Protein AF-A0A0S7YDE1-F1 (afdb_monomer_lite)

Structure (mmCIF, N/CA/C/O backbone):
data_AF-A0A0S7YDE1-F1
#
_entry.id   AF-A0A0S7YDE1-F1
#
loop_
_atom_site.group_PDB
_atom_site.id
_atom_site.type_symbol
_atom_site.label_atom_id
_atom_site.label_alt_id
_atom_site.label_comp_id
_atom_site.label_asym_id
_atom_site.label_entity_id
_atom_site.label_seq_id
_atom_site.pdbx_PDB_ins_code
_atom_site.Cartn_x
_atom_site.Cartn_y
_atom_site.Cartn_z
_atom_site.occupancy
_atom_site.B_iso_or_equiv
_atom_site.auth_seq_id
_atom_site.auth_comp_id
_atom_site.auth_asym_id
_atom_site.auth_atom_id
_atom_site.pdbx_PDB_model_num
ATOM 1 N N . MET A 1 1 ? -32.141 7.850 27.836 1.00 63.16 1 MET A N 1
ATOM 2 C CA . MET A 1 1 ? -30.866 7.208 28.209 1.00 63.16 1 MET A CA 1
ATOM 3 C C . MET A 1 1 ? -29.877 8.325 28.472 1.00 63.16 1 MET A C 1
ATOM 5 O O . MET A 1 1 ? -29.813 9.238 27.658 1.00 63.16 1 MET A O 1
ATOM 9 N N . ASP A 1 2 ? -29.221 8.309 29.627 1.00 91.44 2 ASP A N 1
ATOM 10 C CA . ASP A 1 2 ? -28.241 9.329 30.006 1.00 91.44 2 ASP A CA 1
ATOM 11 C C . ASP A 1 2 ? -26.963 9.199 29.153 1.00 91.44 2 ASP A C 1
ATOM 13 O O . ASP A 1 2 ? -26.607 8.098 28.722 1.00 91.44 2 ASP A O 1
ATOM 17 N N . ARG A 1 3 ? -26.284 10.315 28.872 1.00 92.31 3 ARG A N 1
ATOM 18 C CA . ARG A 1 3 ? -25.102 10.355 27.998 1.00 92.31 3 ARG A CA 1
ATOM 19 C C . ARG A 1 3 ? -23.954 9.527 28.575 1.00 92.31 3 ARG A C 1
ATOM 21 O O . ARG A 1 3 ? -23.259 8.856 27.818 1.00 92.31 3 ARG A O 1
ATOM 28 N N . GLU A 1 4 ? -23.804 9.517 29.897 1.00 92.81 4 GLU A N 1
ATOM 29 C CA . GLU A 1 4 ? -22.793 8.706 30.585 1.00 92.81 4 GLU A CA 1
ATOM 30 C C . GLU A 1 4 ? -23.076 7.204 30.456 1.00 92.81 4 GLU A C 1
ATOM 32 O O . GLU A 1 4 ? -22.174 6.412 30.184 1.00 92.81 4 GLU A O 1
ATOM 37 N N . GLN A 1 5 ? -24.347 6.804 30.559 1.00 94.44 5 GLN A N 1
ATOM 38 C CA . GLN A 1 5 ? -24.758 5.409 30.365 1.00 94.44 5 GLN A CA 1
ATOM 39 C C . GLN A 1 5 ? -24.547 4.943 28.919 1.00 94.44 5 GLN A C 1
ATOM 41 O O . GLN A 1 5 ? -24.183 3.785 28.681 1.00 94.44 5 GLN A O 1
ATOM 46 N N . LEU A 1 6 ? -24.769 5.831 27.945 1.00 96.50 6 LEU A N 1
ATOM 47 C CA . LEU A 1 6 ? -24.513 5.546 26.534 1.00 96.50 6 LEU A CA 1
ATOM 48 C C . LEU A 1 6 ? -23.017 5.368 26.270 1.00 96.50 6 LEU A C 1
ATOM 50 O O . LEU A 1 6 ? -22.630 4.367 25.673 1.00 96.50 6 LEU A O 1
ATOM 54 N N . GLU A 1 7 ? -22.185 6.276 26.776 1.00 97.38 7 GLU A N 1
ATOM 55 C CA . GLU A 1 7 ? -20.727 6.193 26.647 1.00 97.38 7 GLU A CA 1
ATOM 56 C C . GLU A 1 7 ? -20.179 4.899 27.268 1.00 97.38 7 GLU A C 1
ATOM 58 O O . GLU A 1 7 ? -19.431 4.159 26.626 1.00 97.38 7 GLU A O 1
ATOM 63 N N . ALA A 1 8 ? -20.628 4.547 28.477 1.00 96.88 8 ALA A N 1
ATOM 64 C CA . ALA A 1 8 ? -20.232 3.302 29.134 1.00 96.88 8 ALA A CA 1
ATOM 65 C C . ALA A 1 8 ? -20.611 2.058 28.309 1.00 96.88 8 ALA A C 1
ATOM 67 O O . ALA A 1 8 ? -19.832 1.102 28.215 1.00 96.88 8 ALA A O 1
ATOM 68 N N . SER A 1 9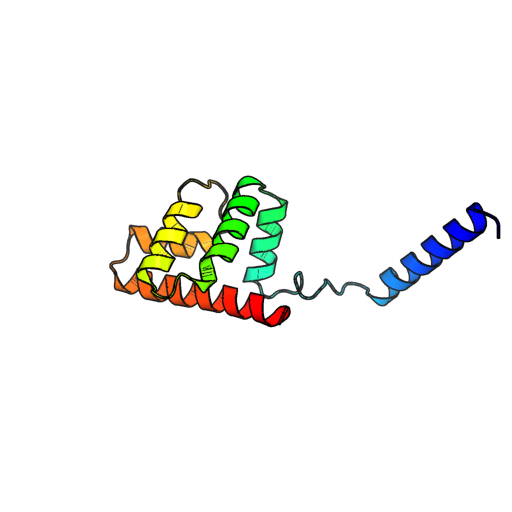 ? -21.783 2.082 27.668 1.00 96.19 9 SER A N 1
ATOM 69 C CA . SER A 1 9 ? -22.259 0.998 26.802 1.00 96.19 9 SER A CA 1
ATOM 70 C C . SER A 1 9 ? -21.435 0.886 25.516 1.00 96.19 9 SER A C 1
ATOM 72 O O . SER A 1 9 ? -21.060 -0.224 25.130 1.00 96.19 9 SER A O 1
ATOM 74 N N . ILE A 1 10 ? -21.100 2.019 24.889 1.00 97.25 10 ILE A N 1
ATOM 75 C CA . ILE A 1 10 ? -20.248 2.086 23.692 1.00 97.25 10 ILE A CA 1
ATOM 76 C C . ILE A 1 10 ? -18.864 1.516 24.001 1.00 97.25 10 ILE A C 1
ATOM 78 O O . ILE A 1 10 ? -18.405 0.598 23.319 1.00 97.25 10 ILE A O 1
ATOM 82 N N . GLN A 1 11 ? -18.220 1.980 25.072 1.00 97.31 11 GLN A N 1
ATOM 83 C CA . GLN A 1 11 ? -16.901 1.484 25.459 1.00 97.31 11 GLN A CA 1
ATOM 84 C C . GLN A 1 11 ? -16.926 0.002 25.850 1.00 97.31 11 GLN A C 1
ATOM 86 O O . GLN A 1 11 ? -16.007 -0.749 25.523 1.00 97.31 11 GLN A O 1
ATOM 91 N N . GLY A 1 12 ? -17.982 -0.442 26.540 1.00 97.44 12 GLY A N 1
ATOM 92 C CA . GLY A 1 12 ? -18.173 -1.849 26.885 1.00 97.44 12 GLY A CA 1
ATOM 93 C C . GLY A 1 12 ? -18.367 -2.741 25.658 1.00 97.44 12 GLY A C 1
ATOM 94 O O . GLY A 1 12 ? -17.951 -3.897 25.675 1.00 97.44 12 GLY A O 1
ATOM 95 N N . CYS A 1 13 ? -18.989 -2.227 24.598 1.00 96.19 13 CYS A N 1
ATOM 96 C CA . CYS A 1 13 ? -19.087 -2.900 23.305 1.00 96.19 13 CYS A CA 1
ATOM 97 C C . CYS A 1 13 ? -17.718 -2.960 22.609 1.00 96.19 13 CYS A C 1
ATOM 99 O O . CYS A 1 13 ? -17.271 -4.037 22.226 1.00 96.19 13 CYS A O 1
ATOM 101 N N . GLY A 1 14 ? -16.997 -1.834 22.552 1.00 94.25 14 GLY A N 1
ATOM 102 C CA . GLY A 1 14 ? -15.661 -1.763 21.955 1.00 94.25 14 GLY A CA 1
ATOM 103 C C . GLY A 1 14 ? -14.668 -2.734 22.596 1.00 94.25 14 GLY A C 1
ATOM 104 O O . GLY A 1 14 ? -14.004 -3.487 21.893 1.00 94.25 14 GLY A O 1
ATOM 105 N N . ARG A 1 15 ? -14.616 -2.794 23.934 1.00 95.06 15 ARG A N 1
ATOM 106 C CA . ARG A 1 15 ? -13.743 -3.739 24.655 1.00 95.06 15 ARG A CA 1
ATOM 107 C C . ARG A 1 15 ? -14.047 -5.204 24.335 1.00 95.06 15 ARG A C 1
ATOM 109 O O . ARG A 1 15 ? -13.115 -5.995 24.268 1.00 95.06 15 ARG A O 1
ATOM 116 N N . ARG A 1 16 ? -15.322 -5.554 24.128 1.00 94.50 16 ARG A N 1
ATOM 117 C CA . ARG A 1 16 ? -15.721 -6.909 23.718 1.00 94.50 16 ARG A CA 1
ATOM 118 C C . ARG A 1 16 ? -15.211 -7.231 22.317 1.00 94.50 16 ARG A C 1
ATOM 120 O O . ARG A 1 16 ? -14.538 -8.236 22.160 1.00 94.50 16 ARG A O 1
ATOM 127 N N . PHE A 1 17 ? -15.398 -6.325 21.355 1.00 91.81 17 PHE A N 1
ATOM 128 C CA . PHE A 1 17 ? -14.844 -6.510 20.011 1.00 91.81 17 PHE A CA 1
ATOM 129 C C . PHE A 1 17 ? -13.322 -6.682 20.009 1.00 91.81 17 PHE A C 1
ATOM 131 O O . PHE A 1 17 ? -12.816 -7.574 19.340 1.00 91.81 17 PHE A O 1
ATOM 138 N N . PHE A 1 18 ? -12.587 -5.870 20.774 1.00 88.81 18 PHE A N 1
ATOM 139 C CA . PHE A 1 18 ? -11.132 -6.024 20.875 1.00 88.81 18 PHE A CA 1
ATOM 140 C C . PHE A 1 18 ? -10.719 -7.359 21.508 1.00 88.81 18 PHE A C 1
ATOM 142 O O . PHE A 1 18 ? -9.747 -7.959 21.061 1.00 88.81 18 PHE A O 1
ATOM 149 N N . ALA A 1 19 ? -11.448 -7.834 22.523 1.00 90.06 19 ALA A N 1
ATOM 150 C CA . ALA A 1 19 ? -11.179 -9.129 23.144 1.00 90.06 19 ALA A CA 1
ATOM 151 C C . ALA A 1 19 ? -11.456 -10.302 22.189 1.00 90.06 19 ALA A C 1
ATOM 153 O O . ALA A 1 19 ? -10.682 -11.254 22.170 1.00 90.06 19 ALA A O 1
ATOM 154 N N . ASP A 1 20 ? -12.517 -10.207 21.382 1.00 88.69 20 ASP A N 1
ATOM 155 C CA . ASP A 1 20 ? -12.897 -11.237 20.410 1.00 88.69 20 ASP A CA 1
ATOM 156 C C . ASP A 1 20 ? -11.907 -11.325 19.232 1.00 88.69 20 ASP A C 1
ATOM 158 O O . ASP A 1 20 ? -11.656 -12.415 18.726 1.00 88.69 20 ASP A O 1
ATOM 162 N N . ILE A 1 21 ? -11.325 -10.194 18.808 1.00 84.69 21 ILE A N 1
ATOM 163 C CA . ILE A 1 21 ? -10.300 -10.138 17.746 1.00 84.69 21 ILE A CA 1
ATOM 164 C C . ILE A 1 21 ? -8.945 -10.698 18.230 1.00 84.69 21 ILE A C 1
ATOM 166 O O . ILE A 1 21 ? -8.185 -11.260 17.442 1.00 84.69 21 ILE A O 1
AT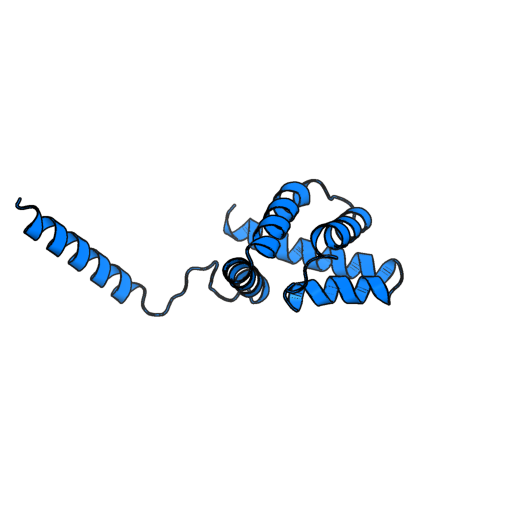OM 170 N N . GLY A 1 22 ? -8.626 -10.568 19.522 1.00 80.81 22 GLY A N 1
ATOM 171 C CA . GLY A 1 22 ? -7.366 -11.059 20.089 1.00 80.81 22 GLY A CA 1
ATOM 172 C C . GLY A 1 22 ? -6.126 -10.430 19.431 1.00 80.81 22 GLY A C 1
ATOM 173 O O . GLY A 1 22 ? -6.058 -9.213 19.264 1.00 80.81 22 GLY A O 1
ATOM 174 N N . ASP A 1 23 ? -5.151 -11.265 19.053 1.00 70.56 23 ASP A N 1
ATOM 175 C CA . ASP A 1 23 ? -3.911 -10.859 18.362 1.00 70.56 23 ASP A CA 1
ATOM 176 C C . ASP A 1 23 ? -4.031 -10.882 16.821 1.00 70.56 23 ASP A C 1
ATOM 178 O O . ASP A 1 23 ? -3.031 -10.719 16.109 1.00 70.56 23 ASP A O 1
ATOM 182 N N . GLU A 1 24 ? -5.228 -11.115 16.266 1.00 62.44 24 GLU A N 1
ATOM 183 C CA . GLU A 1 24 ? -5.421 -11.129 14.815 1.00 62.44 24 GLU A CA 1
ATOM 184 C C . GLU A 1 24 ? -5.287 -9.713 14.241 1.00 62.44 24 GLU A C 1
ATOM 186 O O . GLU A 1 24 ? -6.194 -8.881 14.288 1.00 62.44 24 GLU A O 1
ATOM 191 N N . ALA A 1 25 ? -4.122 -9.421 13.662 1.00 59.62 25 ALA A N 1
ATOM 192 C CA . ALA A 1 25 ? -3.931 -8.201 12.893 1.00 59.62 25 ALA A CA 1
ATOM 193 C C . ALA A 1 25 ? -4.774 -8.263 11.595 1.00 59.62 25 ALA A C 1
ATOM 195 O O . ALA A 1 25 ? -4.809 -9.319 10.950 1.00 59.62 25 ALA A O 1
ATOM 196 N N . PRO A 1 26 ? -5.410 -7.153 11.158 1.00 59.78 26 PRO A N 1
ATOM 197 C CA . PRO A 1 26 ? -6.187 -7.112 9.913 1.00 59.78 26 PRO A CA 1
ATOM 198 C C . PRO A 1 26 ? -5.381 -7.651 8.724 1.00 59.78 26 PRO A C 1
ATOM 200 O O . PRO A 1 26 ? -4.166 -7.497 8.717 1.00 59.78 26 PRO A O 1
ATOM 203 N N . SER A 1 27 ? -6.007 -8.221 7.686 1.00 54.66 27 SER A N 1
ATOM 204 C CA . SER A 1 27 ? -5.285 -8.900 6.583 1.00 54.66 27 SER A CA 1
ATOM 205 C C . SER A 1 27 ? -4.216 -8.039 5.883 1.00 54.66 27 SER A C 1
ATOM 207 O O . SER A 1 27 ? -3.202 -8.555 5.433 1.00 54.66 27 SER A O 1
ATOM 209 N N . VAL A 1 28 ? -4.383 -6.713 5.869 1.00 50.34 28 VAL A N 1
ATOM 210 C CA . VAL A 1 28 ? -3.387 -5.736 5.380 1.00 50.34 28 VAL A CA 1
ATOM 211 C C . VAL A 1 28 ? -2.141 -5.610 6.270 1.00 50.34 28 VAL A C 1
ATOM 213 O O . VAL A 1 28 ? -1.066 -5.248 5.796 1.00 50.34 28 VAL A O 1
ATOM 216 N N . PHE A 1 29 ? -2.279 -5.937 7.553 1.00 51.50 29 PHE A N 1
ATOM 217 C CA . PHE A 1 29 ? -1.209 -6.111 8.536 1.00 51.50 29 PHE A CA 1
ATOM 218 C C . PHE A 1 29 ? -0.818 -7.592 8.712 1.00 51.50 29 PHE A C 1
ATOM 220 O O . PHE A 1 29 ? 0.220 -7.899 9.303 1.00 51.50 29 PHE A O 1
ATOM 227 N N . ASN A 1 30 ? -1.606 -8.521 8.164 1.00 52.06 30 ASN A N 1
ATOM 228 C CA . ASN A 1 30 ? -1.294 -9.940 8.120 1.00 52.06 30 ASN A CA 1
ATOM 229 C C . ASN A 1 30 ? -0.318 -10.211 6.971 1.00 52.06 30 ASN A C 1
ATOM 231 O O . ASN A 1 30 ? -0.717 -10.379 5.830 1.00 52.06 30 ASN A O 1
ATOM 235 N N . LYS A 1 31 ? 0.974 -10.172 7.307 1.00 48.62 31 LYS A N 1
ATOM 236 C CA . LYS A 1 31 ? 2.140 -10.889 6.744 1.00 48.62 31 LYS A CA 1
ATOM 237 C C . LYS A 1 31 ? 2.104 -11.463 5.308 1.00 48.62 31 LYS A C 1
ATOM 239 O O . LYS A 1 31 ? 2.893 -12.363 5.020 1.00 48.62 31 LYS A O 1
ATOM 244 N N . ASP A 1 32 ? 1.418 -10.856 4.347 1.00 54.62 32 ASP A N 1
ATOM 245 C CA . ASP A 1 32 ? 2.019 -10.668 3.031 1.00 54.62 32 ASP A CA 1
ATOM 246 C C . ASP A 1 32 ? 3.248 -9.807 3.304 1.00 54.62 32 ASP A C 1
ATOM 248 O O . ASP A 1 32 ? 3.163 -8.584 3.428 1.00 54.62 32 ASP A O 1
ATOM 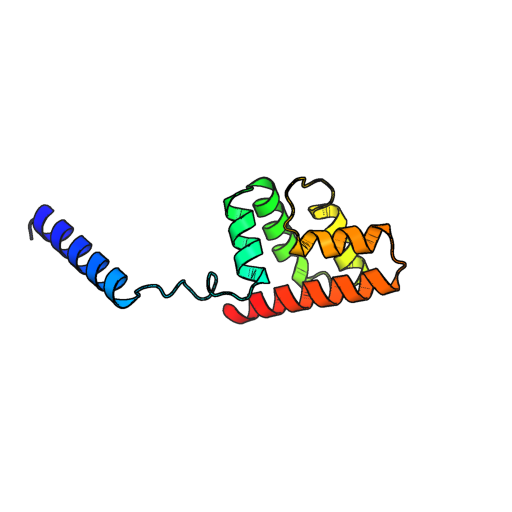252 N N . TRP A 1 33 ? 4.379 -10.477 3.550 1.00 62.69 33 TRP A N 1
ATOM 253 C CA . TRP A 1 33 ? 5.582 -9.890 4.147 1.00 62.69 33 TRP A CA 1
ATOM 254 C C . TRP A 1 33 ? 5.980 -8.575 3.471 1.00 62.69 33 TRP A C 1
ATOM 256 O O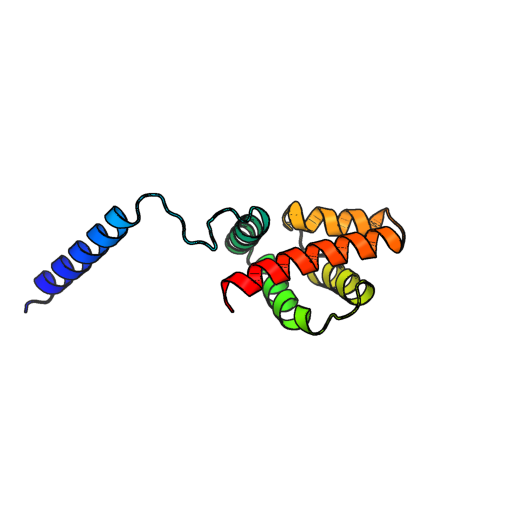 . TRP A 1 33 ? 6.485 -7.667 4.122 1.00 62.69 33 TRP A O 1
ATOM 266 N N . TRP A 1 34 ? 5.698 -8.454 2.174 1.00 68.75 34 TRP A N 1
ATOM 267 C CA . TRP A 1 34 ? 5.917 -7.247 1.396 1.00 68.75 34 TRP A CA 1
ATOM 268 C C . TRP A 1 34 ? 4.912 -6.118 1.701 1.00 68.75 34 TRP A C 1
ATOM 270 O O . TRP A 1 34 ? 5.346 -5.026 2.060 1.00 68.75 34 TRP A O 1
ATOM 280 N N . THR A 1 35 ? 3.597 -6.359 1.610 1.00 72.31 35 THR A N 1
ATOM 281 C CA . THR A 1 35 ? 2.550 -5.333 1.806 1.00 72.31 35 THR A CA 1
ATOM 282 C C . THR A 1 35 ? 2.622 -4.723 3.200 1.00 72.31 35 THR A C 1
ATOM 284 O O . THR A 1 35 ? 2.700 -3.502 3.330 1.00 72.31 35 THR A O 1
ATOM 287 N N . GLY A 1 36 ? 2.703 -5.560 4.239 1.00 75.00 36 GLY A N 1
ATOM 288 C CA . GLY A 1 36 ? 2.803 -5.083 5.618 1.00 75.00 36 GLY A CA 1
ATOM 289 C C . GLY A 1 36 ? 4.048 -4.219 5.843 1.00 75.00 36 GLY A C 1
ATOM 290 O O . GLY A 1 36 ? 3.960 -3.165 6.461 1.00 75.00 36 GLY A O 1
ATOM 291 N N . LYS A 1 37 ? 5.200 -4.603 5.272 1.00 75.56 37 LYS A N 1
ATOM 292 C CA . LYS A 1 37 ? 6.447 -3.819 5.365 1.00 75.56 37 LYS A CA 1
ATOM 293 C C . LYS A 1 37 ? 6.384 -2.497 4.607 1.00 75.56 37 LYS A C 1
ATOM 295 O O . LYS A 1 37 ? 6.979 -1.518 5.045 1.00 75.56 37 LYS A O 1
ATOM 300 N N . VAL A 1 38 ? 5.702 -2.469 3.467 1.00 77.06 38 VAL A N 1
ATOM 301 C CA . VAL A 1 38 ? 5.533 -1.253 2.668 1.00 77.06 38 VAL A CA 1
ATOM 302 C C . VAL A 1 38 ? 4.595 -0.273 3.373 1.00 77.06 38 VAL A C 1
ATOM 304 O O . VAL A 1 38 ? 4.939 0.898 3.501 1.00 77.06 38 VAL A O 1
ATOM 307 N N . ILE A 1 39 ? 3.458 -0.748 3.887 1.00 78.00 39 ILE A N 1
ATOM 308 C CA . ILE A 1 39 ? 2.502 0.084 4.628 1.00 78.00 39 ILE A CA 1
ATOM 309 C C . ILE A 1 39 ? 3.106 0.595 5.940 1.00 78.00 39 ILE A C 1
ATOM 311 O O . ILE A 1 39 ? 2.979 1.780 6.239 1.00 78.00 39 ILE A O 1
ATOM 315 N N . ASP A 1 40 ? 3.817 -0.255 6.682 1.00 80.56 40 ASP A N 1
ATOM 316 C CA . ASP A 1 40 ? 4.554 0.138 7.889 1.00 80.56 40 ASP A CA 1
ATOM 317 C C . ASP A 1 40 ? 5.562 1.257 7.587 1.00 80.56 40 ASP A C 1
ATOM 319 O O . ASP A 1 40 ? 5.591 2.287 8.259 1.00 80.56 40 ASP A O 1
ATOM 323 N N . ALA A 1 41 ? 6.319 1.134 6.495 1.00 79.56 41 ALA A N 1
ATOM 324 C CA . ALA A 1 41 ? 7.228 2.190 6.066 1.00 79.56 41 ALA A CA 1
ATOM 325 C C . ALA A 1 41 ? 6.508 3.495 5.684 1.00 79.56 41 ALA A C 1
ATOM 327 O O . ALA A 1 41 ? 7.012 4.577 5.982 1.00 79.56 41 ALA A O 1
ATOM 328 N N . CYS A 1 42 ? 5.320 3.422 5.077 1.00 84.75 42 CYS A N 1
ATOM 329 C CA . CYS A 1 42 ? 4.500 4.605 4.807 1.00 84.75 42 CYS A CA 1
ATOM 330 C C . CYS A 1 42 ? 4.020 5.310 6.080 1.00 84.75 42 CYS A C 1
ATOM 332 O O . CYS A 1 42 ? 3.808 6.520 6.048 1.00 84.75 42 CYS A O 1
ATOM 334 N N . MET A 1 43 ? 3.825 4.585 7.184 1.00 85.50 43 MET A N 1
ATOM 335 C CA . MET A 1 43 ? 3.447 5.203 8.460 1.00 85.50 43 MET A CA 1
ATOM 336 C C . MET A 1 43 ? 4.611 5.966 9.101 1.00 85.50 43 MET A C 1
ATOM 338 O O . MET A 1 43 ? 4.379 6.938 9.812 1.00 85.50 43 MET A O 1
ATOM 342 N N . HIS A 1 44 ? 5.852 5.565 8.815 1.00 85.25 44 HIS A N 1
ATOM 343 C CA . HIS A 1 44 ? 7.059 6.188 9.365 1.00 85.25 44 HIS A CA 1
ATOM 344 C C . HIS A 1 44 ? 7.655 7.290 8.472 1.00 85.25 44 HIS A C 1
ATOM 346 O O . HIS A 1 44 ? 8.462 8.086 8.950 1.00 85.25 44 HIS A O 1
ATOM 352 N N . ASN A 1 45 ? 7.291 7.348 7.186 1.00 85.50 45 ASN A N 1
ATOM 353 C CA . ASN A 1 45 ? 7.792 8.346 6.240 1.00 85.50 45 ASN A CA 1
ATOM 354 C C . ASN A 1 45 ? 6.678 8.856 5.310 1.00 85.50 45 ASN A C 1
ATOM 356 O O . ASN A 1 45 ? 6.217 8.155 4.404 1.00 85.50 45 ASN A O 1
ATOM 360 N N . GLU A 1 46 ? 6.299 10.120 5.503 1.00 88.94 46 GLU A N 1
ATOM 361 C CA . GLU A 1 46 ? 5.254 10.785 4.726 1.00 88.94 46 GLU A CA 1
ATOM 362 C C . GLU A 1 46 ? 5.644 11.021 3.258 1.00 88.94 46 GLU A C 1
ATOM 364 O O . GLU A 1 46 ? 4.820 10.799 2.369 1.00 88.94 46 GLU A O 1
ATOM 369 N N . SER A 1 47 ? 6.897 11.396 2.974 1.00 87.19 47 SER A N 1
ATOM 370 C CA . SER A 1 47 ? 7.376 11.580 1.594 1.00 87.19 47 SER A CA 1
ATOM 371 C C . SER A 1 47 ? 7.274 10.271 0.810 1.00 87.19 47 SER A C 1
ATOM 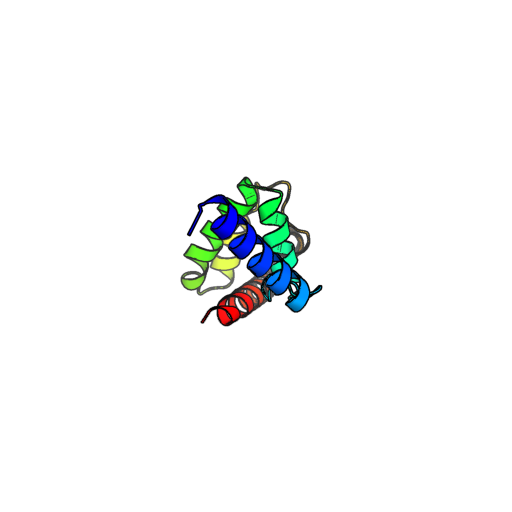373 O O . SER A 1 47 ? 6.665 10.217 -0.264 1.00 87.19 47 SER A O 1
ATOM 375 N N . PHE A 1 48 ? 7.745 9.176 1.414 1.00 85.56 48 PHE A N 1
ATOM 376 C CA . PHE A 1 48 ? 7.626 7.840 0.839 1.00 85.56 48 PHE A CA 1
ATOM 377 C C . PHE A 1 48 ? 6.163 7.432 0.613 1.00 85.56 48 PHE A C 1
ATOM 379 O O . PHE A 1 48 ? 5.830 6.914 -0.455 1.00 85.56 48 PHE A O 1
ATOM 386 N N . LYS A 1 49 ? 5.273 7.695 1.580 1.00 88.75 49 LYS A N 1
ATOM 387 C CA . LYS A 1 49 ? 3.829 7.427 1.461 1.00 88.75 49 LYS A CA 1
ATOM 388 C C . LYS A 1 49 ? 3.217 8.130 0.253 1.00 88.75 49 LYS A C 1
ATOM 390 O O . LYS A 1 49 ? 2.516 7.491 -0.532 1.00 88.75 49 LYS A O 1
ATOM 395 N N . VAL A 1 50 ? 3.499 9.423 0.082 1.00 91.81 50 VAL A N 1
ATOM 396 C CA . VAL A 1 50 ? 2.985 10.207 -1.050 1.00 91.81 50 VAL A CA 1
ATOM 397 C C . VAL A 1 50 ? 3.477 9.629 -2.376 1.00 91.81 50 VAL A C 1
ATOM 399 O O . VAL A 1 50 ? 2.672 9.434 -3.289 1.00 91.81 50 VAL A O 1
ATOM 402 N N . GLN A 1 51 ? 4.771 9.317 -2.491 1.00 89.12 51 GLN A N 1
ATOM 403 C CA . GLN A 1 51 ? 5.324 8.774 -3.733 1.00 89.12 51 GLN A CA 1
ATOM 404 C C . GLN A 1 51 ? 4.787 7.381 -4.052 1.00 89.12 51 GLN A C 1
ATOM 406 O O . GLN A 1 51 ? 4.415 7.117 -5.194 1.00 89.12 51 GLN A O 1
ATOM 411 N N . LEU A 1 52 ? 4.669 6.508 -3.050 1.00 86.69 52 LEU A N 1
ATOM 412 C CA . LEU A 1 52 ? 4.099 5.181 -3.242 1.00 86.69 52 LEU A CA 1
ATOM 413 C C . LEU A 1 52 ? 2.654 5.253 -3.736 1.00 86.69 52 LEU A C 1
ATOM 415 O O . LEU A 1 52 ? 2.300 4.555 -4.683 1.00 86.69 52 LEU A O 1
ATOM 419 N N . PHE A 1 53 ? 1.819 6.091 -3.121 1.00 88.50 53 PHE A N 1
ATOM 420 C CA . PHE A 1 53 ? 0.402 6.159 -3.479 1.00 88.50 53 PHE A CA 1
ATOM 421 C C . PHE A 1 53 ? 0.205 6.749 -4.876 1.00 88.50 53 PHE A C 1
ATOM 423 O O . PHE A 1 53 ? -0.590 6.224 -5.653 1.00 88.50 53 PHE A O 1
ATOM 430 N N . ARG A 1 54 ? 0.994 7.763 -5.249 1.00 91.88 54 ARG A N 1
ATOM 431 C CA . ARG A 1 54 ? 1.015 8.274 -6.628 1.00 91.88 54 ARG A CA 1
ATOM 432 C C . ARG A 1 54 ? 1.518 7.231 -7.629 1.00 91.88 54 ARG A C 1
ATOM 434 O O . ARG A 1 54 ? 1.014 7.170 -8.743 1.00 91.88 54 ARG A O 1
ATOM 441 N N . PHE A 1 55 ? 2.498 6.411 -7.253 1.00 87.81 55 PHE A N 1
ATOM 442 C CA . PHE A 1 55 ? 2.977 5.322 -8.102 1.00 87.81 55 PHE A CA 1
ATOM 443 C C . PHE A 1 55 ? 1.904 4.240 -8.312 1.00 87.81 55 PHE A C 1
ATOM 445 O O . PHE A 1 55 ? 1.732 3.755 -9.430 1.00 87.81 55 PHE A O 1
ATOM 452 N N . ILE A 1 56 ? 1.156 3.884 -7.263 1.00 86.25 56 ILE A N 1
ATOM 453 C CA . ILE A 1 56 ? 0.033 2.936 -7.349 1.00 86.25 56 ILE A CA 1
ATOM 454 C C . ILE A 1 56 ? -1.053 3.459 -8.300 1.00 86.25 56 ILE A C 1
ATOM 456 O O . ILE A 1 56 ? -1.555 2.681 -9.107 1.00 86.25 56 ILE A O 1
ATOM 460 N N . ASP A 1 57 ? -1.362 4.759 -8.257 1.00 89.75 57 ASP A N 1
ATOM 461 C CA . ASP A 1 57 ? -2.353 5.399 -9.137 1.00 89.75 57 ASP A CA 1
ATOM 462 C C . ASP A 1 57 ? -1.999 5.260 -10.631 1.00 89.75 57 ASP A C 1
ATOM 464 O O . ASP A 1 57 ? -2.847 4.945 -11.468 1.00 89.75 57 ASP A O 1
ATOM 468 N N . VAL A 1 58 ? -0.713 5.391 -10.979 1.00 90.88 58 VAL A N 1
ATOM 469 C CA . VAL A 1 58 ? -0.255 5.264 -12.374 1.00 90.88 58 VAL A CA 1
ATOM 470 C C . VAL A 1 58 ? 0.029 3.820 -12.802 1.00 90.88 58 VAL A C 1
ATOM 472 O O . VAL A 1 58 ? 0.061 3.530 -14.001 1.00 90.88 58 VAL A O 1
ATOM 475 N N . LEU A 1 59 ? 0.203 2.889 -11.855 1.00 86.19 59 LEU A N 1
ATOM 476 C CA . LEU A 1 59 ? 0.598 1.498 -12.106 1.00 86.19 59 LEU A CA 1
ATOM 477 C C . LEU A 1 59 ? -0.247 0.780 -13.180 1.00 86.19 59 LEU A C 1
ATOM 479 O O . LEU A 1 59 ? 0.355 0.133 -14.048 1.00 86.19 59 LEU A O 1
ATOM 483 N N . PRO A 1 60 ? -1.596 0.887 -13.206 1.00 85.62 60 PRO A N 1
ATOM 484 C CA . PRO A 1 60 ? -2.423 0.192 -14.195 1.00 85.62 60 PRO A CA 1
ATOM 485 C C . PRO A 1 60 ? -2.103 0.585 -15.642 1.00 85.62 60 PRO A C 1
ATOM 487 O O . PRO A 1 60 ? -2.330 -0.212 -16.560 1.00 85.62 60 PRO A O 1
ATOM 490 N N . TYR A 1 61 ? -1.545 1.778 -15.854 1.00 89.56 61 TYR A N 1
ATOM 491 C CA . TYR A 1 61 ? -1.178 2.306 -17.167 1.00 89.56 61 TYR A CA 1
ATOM 492 C C . TYR A 1 61 ? 0.225 1.872 -17.617 1.00 89.56 61 TYR A C 1
ATOM 494 O O . TYR A 1 61 ? 0.522 1.867 -18.815 1.00 89.56 61 TYR A O 1
ATOM 502 N N . LEU A 1 62 ? 1.084 1.417 -16.700 1.00 87.06 62 LEU A N 1
ATOM 503 C CA . LEU A 1 62 ? 2.474 1.041 -16.981 1.00 87.06 62 LEU A CA 1
ATOM 504 C C . LEU A 1 62 ? 2.576 -0.362 -17.589 1.00 87.06 62 LEU A C 1
ATOM 506 O O . LEU A 1 62 ? 3.163 -1.257 -16.990 1.00 87.06 62 LEU A O 1
ATOM 510 N N . LYS A 1 63 ? 2.023 -0.589 -18.791 1.00 82.94 63 LYS A N 1
ATOM 511 C CA . LYS A 1 63 ? 1.902 -1.930 -19.410 1.00 82.94 63 LYS A CA 1
ATOM 512 C C . LYS A 1 63 ? 3.234 -2.606 -19.760 1.00 82.94 63 LYS A C 1
ATOM 514 O O . LYS A 1 63 ? 3.274 -3.835 -19.796 1.00 82.94 63 LYS A O 1
ATOM 519 N N . ARG A 1 64 ? 4.324 -1.853 -19.942 1.00 82.75 64 ARG A N 1
ATOM 520 C CA . ARG A 1 64 ? 5.653 -2.375 -20.320 1.00 82.75 64 ARG A CA 1
ATOM 521 C C . ARG A 1 64 ? 6.639 -2.344 -19.152 1.00 82.75 64 ARG A C 1
ATOM 523 O O . ARG A 1 64 ? 6.721 -1.339 -18.451 1.00 82.75 64 ARG A O 1
ATOM 530 N N . SER A 1 65 ? 7.461 -3.387 -19.011 1.00 73.56 65 SER A N 1
ATOM 531 C CA . SER A 1 65 ? 8.470 -3.492 -17.941 1.00 73.56 65 SER A CA 1
ATOM 532 C C . SER A 1 65 ? 9.476 -2.334 -17.928 1.00 73.56 65 SER A C 1
ATOM 534 O O . SER A 1 65 ? 9.928 -1.929 -16.867 1.00 73.56 65 SER A O 1
ATOM 536 N N . GLU A 1 66 ? 9.806 -1.774 -19.094 1.00 76.94 66 GLU A N 1
ATOM 537 C CA . GLU A 1 66 ? 10.729 -0.635 -19.223 1.00 76.94 66 GLU A CA 1
ATOM 538 C C . GLU A 1 66 ? 10.125 0.658 -18.656 1.00 76.94 66 GLU A C 1
ATOM 540 O O . GLU A 1 66 ? 10.805 1.420 -17.977 1.00 76.94 66 GLU A O 1
ATOM 545 N N . SER A 1 67 ? 8.831 0.882 -18.903 1.00 83.38 67 SER A N 1
ATOM 546 C CA . SER A 1 67 ? 8.083 2.020 -18.359 1.00 83.38 67 SER A CA 1
ATOM 547 C C . SER A 1 67 ? 7.916 1.886 -16.847 1.00 83.38 67 SER A C 1
ATOM 549 O O . SER A 1 67 ? 8.130 2.860 -16.133 1.00 83.38 67 SER A O 1
ATOM 551 N N . LEU A 1 68 ? 7.627 0.674 -16.369 1.00 80.19 68 LEU A N 1
ATOM 552 C CA . LEU A 1 68 ? 7.547 0.365 -14.946 1.00 80.19 68 LEU A CA 1
ATOM 553 C C . LEU A 1 68 ? 8.870 0.634 -14.219 1.00 80.19 68 LEU A C 1
ATOM 555 O O . LEU A 1 68 ? 8.880 1.334 -13.214 1.00 80.19 68 LEU A O 1
ATOM 559 N N . GLY A 1 69 ? 9.984 0.119 -14.749 1.00 75.00 69 GLY A N 1
ATOM 560 C CA . GLY A 1 69 ? 11.311 0.332 -14.168 1.00 75.00 69 GLY A CA 1
ATOM 561 C C . GLY A 1 69 ? 11.697 1.810 -14.096 1.00 75.00 69 GLY A C 1
ATOM 562 O O . GLY A 1 69 ? 12.183 2.258 -13.063 1.00 75.00 69 GLY A O 1
ATOM 563 N N . ARG A 1 70 ? 11.400 2.580 -15.152 1.00 80.75 70 ARG A N 1
ATOM 564 C CA . ARG A 1 70 ? 11.625 4.031 -15.166 1.00 80.75 70 ARG A CA 1
ATOM 565 C C . ARG A 1 70 ? 10.815 4.760 -14.091 1.00 80.75 70 ARG A C 1
ATOM 567 O O . ARG A 1 70 ? 11.374 5.580 -13.382 1.00 80.75 70 ARG A O 1
ATOM 574 N N . HIS A 1 71 ? 9.528 4.444 -13.937 1.00 86.38 71 HIS A N 1
ATOM 575 C CA . HIS A 1 71 ? 8.694 5.108 -12.925 1.00 86.38 71 HIS A CA 1
ATOM 576 C C . HIS A 1 71 ? 9.128 4.729 -11.505 1.00 86.38 71 HIS A C 1
ATOM 578 O O . HIS A 1 71 ? 9.091 5.557 -10.607 1.00 86.38 71 HIS A O 1
ATOM 584 N N . ILE A 1 72 ? 9.611 3.504 -11.286 1.00 79.56 72 ILE A N 1
ATOM 585 C CA . ILE A 1 72 ? 10.205 3.137 -9.993 1.00 79.56 72 ILE A CA 1
ATOM 586 C C . ILE A 1 72 ? 11.421 4.029 -9.692 1.00 79.56 72 ILE A C 1
ATOM 588 O O . ILE A 1 72 ? 11.568 4.516 -8.574 1.00 79.56 72 ILE A O 1
ATOM 592 N N . GLU A 1 73 ? 12.275 4.288 -10.678 1.00 76.38 73 GLU A N 1
ATOM 593 C CA . GLU A 1 73 ? 13.413 5.193 -10.509 1.00 76.38 73 GLU A CA 1
ATOM 594 C C . GLU A 1 73 ? 12.966 6.648 -10.279 1.00 76.38 73 GLU A C 1
ATOM 596 O O . GLU A 1 73 ? 13.405 7.284 -9.325 1.00 76.38 73 GLU A O 1
ATOM 601 N N . GLU A 1 74 ? 12.045 7.172 -11.087 1.00 83.69 74 GLU A N 1
ATOM 602 C CA . GLU A 1 74 ? 11.562 8.557 -10.984 1.00 83.69 74 GLU A CA 1
ATOM 603 C C . GLU A 1 74 ? 10.906 8.857 -9.627 1.00 83.69 74 GLU A C 1
ATOM 605 O O . GLU A 1 74 ? 11.151 9.914 -9.046 1.00 83.69 74 GLU A O 1
ATOM 610 N N . TYR A 1 75 ? 10.118 7.920 -9.093 1.00 84.12 75 TYR A N 1
ATOM 611 C CA . TYR A 1 75 ? 9.389 8.113 -7.837 1.00 84.12 75 TYR A CA 1
ATOM 612 C C . TYR A 1 75 ? 10.245 7.881 -6.589 1.00 84.12 75 TYR A C 1
ATOM 614 O O . TYR A 1 75 ? 9.991 8.506 -5.560 1.00 84.12 75 TYR A O 1
ATOM 622 N N . PHE A 1 76 ? 11.248 6.997 -6.654 1.00 81.06 76 PHE A N 1
ATOM 623 C CA . PHE A 1 76 ? 11.965 6.534 -5.459 1.00 81.06 76 PHE A CA 1
ATOM 624 C C . PHE A 1 76 ? 13.475 6.828 -5.454 1.00 81.06 76 PHE A C 1
ATOM 626 O O . PHE A 1 76 ? 14.130 6.561 -4.451 1.00 81.06 76 PHE A O 1
ATOM 633 N N . SER A 1 77 ? 14.049 7.403 -6.517 1.00 72.44 77 SER A N 1
ATOM 634 C CA . SER A 1 77 ? 15.488 7.745 -6.586 1.00 72.44 77 SER A CA 1
ATOM 635 C C . SER A 1 77 ? 15.934 8.810 -5.582 1.00 72.44 77 SER A C 1
ATOM 637 O O . SER A 1 77 ? 17.090 8.815 -5.168 1.00 72.44 77 SER A O 1
ATOM 639 N N . ARG A 1 78 ? 15.029 9.712 -5.190 1.00 68.31 78 ARG A N 1
ATOM 640 C CA . ARG A 1 78 ? 15.299 10.818 -4.253 1.00 68.31 78 ARG A CA 1
ATOM 641 C C . ARG A 1 78 ? 14.873 10.522 -2.817 1.00 68.31 78 ARG A C 1
ATOM 643 O O . ARG A 1 78 ? 14.984 11.389 -1.961 1.00 68.31 78 ARG A O 1
ATOM 650 N N . GLU A 1 79 ? 14.356 9.327 -2.562 1.00 68.62 79 GLU A N 1
ATOM 651 C CA . GLU A 1 79 ? 13.773 8.976 -1.277 1.00 68.62 79 GLU A CA 1
ATOM 652 C C . GLU A 1 79 ? 14.814 8.225 -0.431 1.00 68.62 79 GLU A C 1
ATOM 654 O O . GLU A 1 79 ? 15.228 7.109 -0.748 1.00 68.62 79 GLU A O 1
ATOM 659 N N . GLU A 1 80 ? 15.276 8.846 0.655 1.00 59.50 80 GLU A N 1
ATOM 660 C CA . GLU A 1 80 ? 16.392 8.324 1.462 1.00 59.50 80 GLU A CA 1
ATOM 661 C C . GLU A 1 80 ? 16.001 7.053 2.248 1.00 59.50 80 GLU A C 1
ATOM 663 O O . GLU A 1 80 ? 16.818 6.152 2.479 1.00 59.50 80 GLU A O 1
ATOM 668 N N . ASN A 1 81 ? 14.710 6.913 2.570 1.00 61.41 81 ASN A N 1
ATOM 669 C CA . ASN A 1 81 ? 14.171 5.861 3.437 1.00 61.41 81 ASN A CA 1
ATOM 670 C C . ASN A 1 81 ? 13.222 4.900 2.711 1.00 61.41 81 ASN A C 1
ATOM 672 O O . ASN A 1 81 ? 12.160 4.538 3.211 1.00 61.41 81 ASN A O 1
ATOM 676 N N . VAL A 1 82 ? 13.625 4.444 1.527 1.00 63.38 82 VAL A N 1
ATOM 677 C CA . VAL A 1 82 ? 12.903 3.387 0.807 1.00 63.38 82 VAL A CA 1
ATOM 678 C C . VAL A 1 82 ? 13.121 2.027 1.501 1.00 63.38 82 VAL A C 1
ATOM 680 O O . VAL A 1 82 ? 14.270 1.689 1.826 1.00 63.38 82 VAL A O 1
ATOM 683 N N . PRO A 1 83 ? 12.073 1.205 1.717 1.00 61.44 83 PRO A N 1
ATOM 684 C CA . PRO A 1 83 ? 12.203 -0.127 2.309 1.00 61.44 83 PRO A CA 1
ATOM 685 C C . PRO A 1 83 ? 13.188 -1.012 1.547 1.00 61.44 83 PRO A C 1
ATOM 687 O O . PRO A 1 83 ? 13.268 -0.948 0.320 1.00 61.44 83 PRO A O 1
ATOM 690 N N . ALA A 1 84 ? 13.887 -1.912 2.248 1.00 57.84 84 ALA A N 1
ATOM 691 C CA . ALA A 1 84 ? 14.816 -2.868 1.630 1.00 57.84 84 ALA A CA 1
ATOM 692 C C . ALA A 1 84 ? 14.173 -3.665 0.471 1.00 57.84 84 ALA A C 1
ATOM 694 O O . ALA A 1 84 ? 14.823 -3.938 -0.539 1.00 57.84 84 ALA A O 1
ATOM 695 N N . ALA A 1 85 ? 12.873 -3.953 0.589 1.00 54.38 85 ALA A N 1
ATOM 696 C CA . ALA A 1 85 ? 12.068 -4.620 -0.428 1.00 54.38 85 ALA A CA 1
ATOM 697 C C . ALA A 1 85 ? 11.926 -3.824 -1.745 1.00 54.38 85 ALA A C 1
ATOM 699 O O . ALA A 1 85 ? 11.858 -4.435 -2.808 1.00 54.38 85 ALA A O 1
ATOM 700 N N . LEU A 1 86 ? 11.923 -2.484 -1.701 1.00 61.16 86 LEU A N 1
ATOM 701 C CA . LEU A 1 86 ? 12.000 -1.630 -2.897 1.00 61.16 86 LEU A CA 1
ATOM 702 C C . LEU A 1 86 ? 13.458 -1.337 -3.301 1.00 61.16 86 LEU A C 1
ATOM 704 O O . LEU A 1 86 ? 13.754 -1.221 -4.490 1.00 61.16 86 LEU A O 1
ATOM 708 N N . LYS A 1 87 ? 14.392 -1.273 -2.339 1.00 56.88 87 LYS A N 1
ATOM 709 C CA . LYS A 1 87 ? 15.830 -1.052 -2.603 1.00 56.88 87 LYS A CA 1
ATOM 710 C C . LYS A 1 87 ? 16.461 -2.157 -3.458 1.00 56.88 87 LYS A C 1
ATOM 712 O O . LYS A 1 87 ? 17.416 -1.871 -4.180 1.00 56.88 87 LYS A O 1
ATOM 717 N N . TRP A 1 88 ? 15.937 -3.387 -3.437 1.00 50.78 88 TRP A N 1
ATOM 718 C CA . TRP A 1 88 ? 16.392 -4.446 -4.351 1.00 50.78 88 TRP A CA 1
ATOM 719 C C . TRP A 1 88 ? 16.084 -4.126 -5.822 1.00 50.78 88 TRP A C 1
ATOM 721 O O . TRP A 1 88 ? 16.888 -4.441 -6.698 1.00 50.78 88 TRP A O 1
ATOM 731 N N . GLY A 1 89 ? 14.984 -3.411 -6.088 1.00 51.47 89 GLY A N 1
ATOM 732 C CA . GLY A 1 89 ? 14.668 -2.934 -7.429 1.00 51.47 89 GLY A CA 1
ATOM 733 C C . GLY A 1 89 ? 15.625 -1.846 -7.910 1.00 51.47 89 GLY A C 1
ATOM 734 O O . GLY A 1 89 ? 16.082 -1.907 -9.043 1.00 51.47 89 GLY A O 1
ATOM 735 N N . ILE A 1 90 ? 16.013 -0.925 -7.022 1.00 52.34 90 ILE A N 1
ATOM 736 C CA . ILE A 1 90 ? 16.914 0.204 -7.318 1.00 52.34 90 ILE A CA 1
ATOM 737 C C . ILE A 1 90 ? 18.374 -0.258 -7.503 1.00 52.34 90 ILE A C 1
ATOM 739 O O . ILE A 1 90 ? 19.049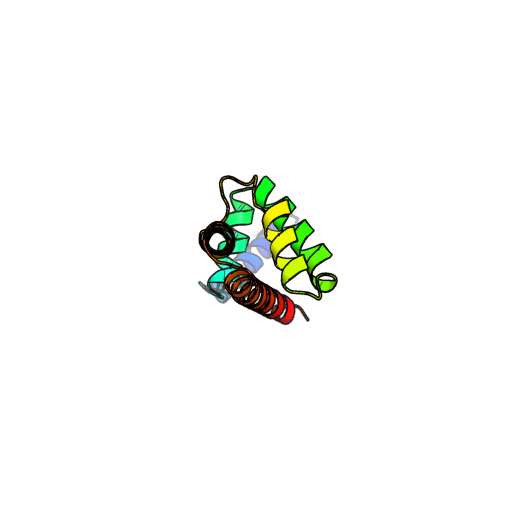 0.172 -8.435 1.00 52.34 90 ILE A O 1
ATOM 743 N N . LYS A 1 91 ? 18.875 -1.192 -6.679 1.00 50.06 91 LYS A N 1
ATOM 744 C CA . LYS A 1 91 ? 20.246 -1.728 -6.827 1.00 50.06 91 LYS A CA 1
ATOM 745 C C . LYS A 1 91 ? 20.421 -2.643 -8.047 1.00 50.06 91 LYS A C 1
ATOM 747 O O . LYS A 1 91 ? 21.526 -2.729 -8.575 1.00 50.06 91 LYS A O 1
ATOM 752 N N . GLY A 1 92 ? 19.352 -3.290 -8.519 1.00 50.12 92 GLY A N 1
ATOM 753 C CA . GLY A 1 92 ? 19.354 -4.035 -9.784 1.00 50.12 92 GLY A CA 1
ATOM 754 C C . GLY A 1 92 ? 19.429 -3.136 -11.025 1.00 50.12 92 GLY A C 1
ATOM 755 O O . GLY A 1 92 ? 19.983 -3.559 -12.037 1.00 50.12 92 GLY A O 1
ATOM 756 N N . VAL A 1 93 ? 18.938 -1.891 -10.927 1.00 50.56 93 VAL A N 1
ATOM 757 C CA . VAL A 1 93 ? 18.996 -0.873 -11.996 1.00 50.56 93 VAL A CA 1
ATOM 758 C C . VAL A 1 93 ? 20.425 -0.371 -12.216 1.00 50.56 93 VAL A C 1
ATOM 760 O O . VAL A 1 93 ? 20.842 -0.184 -13.355 1.00 50.56 93 VAL A O 1
ATOM 763 N N . GLY A 1 94 ? 21.197 -0.196 -11.138 1.00 48.56 94 GLY A N 1
ATOM 764 C CA . GLY A 1 94 ? 22.550 0.371 -11.202 1.00 48.56 94 GLY A CA 1
ATOM 765 C C . GLY A 1 94 ? 23.660 -0.590 -11.651 1.00 48.56 94 GLY A C 1
ATOM 766 O O . GLY A 1 94 ? 24.744 -0.127 -11.991 1.00 48.56 94 GLY A O 1
ATOM 767 N N . LEU A 1 95 ? 23.425 -1.911 -11.647 1.00 49.25 95 LEU A N 1
ATOM 768 C CA . LEU A 1 95 ? 24.464 -2.930 -11.903 1.00 49.25 95 LEU A CA 1
ATOM 769 C C . LEU A 1 95 ? 24.098 -3.983 -12.967 1.00 49.25 95 LEU A C 1
ATOM 771 O O . LEU A 1 95 ? 24.973 -4.734 -13.393 1.00 49.25 95 LEU A O 1
ATOM 775 N N . GLY A 1 96 ? 22.841 -4.073 -13.412 1.00 53.22 96 GLY A N 1
ATOM 776 C CA . GLY A 1 96 ? 22.379 -5.131 -14.315 1.00 53.22 96 GLY A CA 1
ATOM 777 C C . GLY A 1 96 ? 21.728 -4.576 -15.577 1.00 53.22 96 GLY A C 1
ATOM 778 O O . GLY A 1 96 ? 20.804 -3.774 -15.505 1.00 53.22 96 GLY A O 1
ATOM 779 N N . GLY A 1 97 ? 22.179 -5.031 -16.751 1.00 56.88 97 GLY A N 1
ATOM 780 C CA . GLY A 1 97 ? 21.611 -4.636 -18.045 1.00 56.88 97 GLY A CA 1
ATOM 781 C C . GLY A 1 97 ? 20.101 -4.908 -18.182 1.00 56.88 97 GLY A C 1
ATOM 782 O O . GLY A 1 97 ? 19.465 -5.487 -17.305 1.00 56.88 97 GLY A O 1
ATOM 783 N N . ARG A 1 98 ? 19.511 -4.540 -19.333 1.00 60.25 98 ARG A N 1
ATOM 784 C CA . ARG A 1 98 ? 18.051 -4.547 -19.629 1.00 60.25 98 ARG A CA 1
ATOM 785 C C . ARG A 1 98 ? 17.267 -5.798 -19.180 1.00 60.25 98 ARG A C 1
ATOM 787 O O . ARG A 1 98 ? 16.056 -5.717 -18.988 1.00 60.25 98 ARG A O 1
ATOM 794 N N . LEU A 1 99 ? 17.926 -6.947 -19.033 1.00 59.09 99 LEU A N 1
ATOM 795 C CA . LEU A 1 99 ? 17.334 -8.195 -18.551 1.00 59.09 99 LEU A CA 1
ATOM 796 C C . LEU A 1 99 ? 17.013 -8.171 -17.043 1.00 59.09 99 LEU A C 1
ATOM 798 O O . LEU A 1 99 ? 15.921 -8.584 -16.659 1.00 59.09 99 LEU A O 1
ATOM 802 N N . ALA A 1 100 ? 17.902 -7.626 -16.206 1.00 62.03 100 ALA A N 1
ATOM 803 C CA . ALA A 1 100 ? 17.679 -7.492 -14.763 1.00 62.03 100 ALA A CA 1
ATOM 804 C C . ALA A 1 100 ? 16.478 -6.574 -14.471 1.00 62.03 100 ALA A C 1
ATOM 806 O O . ALA A 1 100 ? 15.606 -6.912 -13.671 1.00 62.03 100 ALA A O 1
ATOM 807 N N . MET A 1 101 ? 16.361 -5.476 -15.225 1.00 62.09 101 MET A N 1
ATOM 808 C CA . MET A 1 101 ? 15.229 -4.544 -15.158 1.00 62.09 101 MET A CA 1
ATOM 809 C C . MET A 1 101 ? 13.877 -5.199 -15.455 1.00 62.09 101 MET A C 1
ATOM 811 O O . MET A 1 101 ? 12.878 -4.903 -14.796 1.00 62.09 101 MET A O 1
ATOM 815 N N . LYS A 1 102 ? 13.825 -6.114 -16.432 1.00 65.56 102 LYS A N 1
ATOM 816 C CA . LYS A 1 102 ? 12.589 -6.836 -16.769 1.00 65.56 102 LYS A CA 1
ATOM 817 C C . LYS A 1 102 ? 12.133 -7.753 -15.633 1.00 65.56 102 LYS A C 1
ATOM 819 O O . LYS A 1 102 ? 10.940 -7.779 -15.333 1.00 65.56 102 LYS A O 1
ATOM 824 N N . VAL A 1 103 ? 13.065 -8.466 -14.997 1.00 67.38 103 VAL A N 1
ATOM 825 C CA . VAL A 1 103 ? 12.776 -9.397 -13.890 1.00 67.38 103 VAL A CA 1
ATOM 826 C C . VAL A 1 103 ? 12.308 -8.652 -12.637 1.00 67.38 103 VAL A C 1
ATOM 828 O O . VAL A 1 103 ? 11.304 -9.027 -12.024 1.00 67.38 103 VAL A O 1
ATOM 831 N N . VAL A 1 104 ? 12.988 -7.557 -12.291 1.00 66.56 104 VAL A N 1
ATOM 832 C CA . VAL A 1 104 ? 12.620 -6.691 -11.162 1.00 66.56 104 VAL A CA 1
ATOM 833 C C . VAL A 1 104 ? 11.225 -6.100 -11.360 1.00 66.56 104 VAL A C 1
ATOM 835 O O . VAL A 1 104 ? 10.367 -6.234 -10.486 1.00 66.56 104 VAL A O 1
ATOM 838 N N . GLY A 1 105 ? 10.967 -5.500 -12.528 1.00 68.06 105 GLY A N 1
ATOM 839 C CA . GLY A 1 105 ? 9.665 -4.911 -12.833 1.00 68.06 105 GLY A CA 1
ATOM 840 C C . GLY A 1 105 ? 8.532 -5.940 -12.772 1.00 68.06 105 GLY A C 1
ATOM 841 O O . GLY A 1 105 ? 7.485 -5.671 -12.189 1.00 68.06 105 GLY A O 1
ATOM 842 N N . ALA A 1 106 ? 8.747 -7.144 -13.310 1.00 70.62 106 ALA A N 1
ATOM 843 C CA . ALA A 1 106 ? 7.748 -8.212 -13.261 1.00 70.62 106 ALA A CA 1
ATOM 844 C C . ALA A 1 106 ? 7.402 -8.630 -11.819 1.00 70.62 106 ALA A C 1
ATOM 846 O O . ALA A 1 106 ? 6.228 -8.799 -11.493 1.00 70.62 106 ALA A O 1
ATOM 847 N N . THR A 1 107 ? 8.405 -8.741 -10.944 1.00 70.31 107 THR A N 1
ATOM 848 C CA . THR A 1 107 ? 8.207 -9.110 -9.532 1.00 70.31 107 THR A CA 1
ATOM 849 C C . THR A 1 107 ? 7.440 -8.034 -8.761 1.00 70.31 107 THR A C 1
ATOM 851 O O . THR A 1 107 ? 6.487 -8.346 -8.049 1.00 70.31 107 THR A O 1
ATOM 854 N N . ILE A 1 108 ? 7.810 -6.761 -8.935 1.00 71.62 108 ILE A N 1
ATOM 855 C CA . ILE A 1 108 ? 7.146 -5.634 -8.260 1.00 71.62 108 ILE A CA 1
ATOM 856 C C . ILE A 1 108 ? 5.689 -5.525 -8.702 1.00 71.62 108 ILE A C 1
ATOM 858 O O . ILE A 1 108 ? 4.802 -5.402 -7.858 1.00 71.62 108 ILE A O 1
ATOM 862 N N . ARG A 1 109 ? 5.427 -5.642 -10.010 1.00 74.62 109 ARG A N 1
ATOM 863 C CA . ARG A 1 109 ? 4.056 -5.674 -10.520 1.00 74.62 109 ARG A CA 1
ATOM 864 C C . ARG A 1 109 ? 3.260 -6.809 -9.884 1.00 74.62 109 ARG A C 1
ATOM 866 O O . ARG A 1 109 ? 2.158 -6.561 -9.416 1.00 74.62 109 ARG A O 1
ATOM 873 N N . LYS A 1 110 ? 3.811 -8.025 -9.845 1.00 77.44 110 LYS A N 1
ATOM 874 C CA . LYS A 1 110 ? 3.116 -9.185 -9.276 1.00 77.44 110 LYS A CA 1
ATOM 875 C C . LYS A 1 110 ? 2.740 -8.956 -7.809 1.00 77.44 110 LYS A C 1
ATOM 877 O O . LYS A 1 110 ? 1.617 -9.258 -7.430 1.00 77.44 110 LYS A O 1
ATOM 882 N N . ASN A 1 111 ? 3.636 -8.386 -7.003 1.00 72.81 111 ASN A N 1
ATOM 883 C CA . ASN A 1 111 ? 3.343 -8.072 -5.600 1.00 72.81 111 ASN A CA 1
ATOM 884 C C . ASN A 1 111 ? 2.236 -7.018 -5.452 1.00 72.81 111 ASN A C 1
ATOM 886 O O . ASN A 1 111 ? 1.350 -7.175 -4.617 1.00 72.81 111 ASN A O 1
ATOM 890 N N . LEU A 1 112 ? 2.241 -5.984 -6.296 1.00 72.19 112 LEU A N 1
ATOM 891 C CA . LEU A 1 112 ? 1.195 -4.957 -6.299 1.00 72.19 112 LEU A CA 1
ATOM 892 C C . LEU A 1 112 ? -0.155 -5.494 -6.788 1.00 72.19 112 LEU A C 1
ATOM 894 O O . LEU A 1 112 ? -1.187 -5.153 -6.222 1.00 72.19 112 LEU A O 1
ATOM 898 N N . GLU A 1 113 ? -0.160 -6.359 -7.802 1.00 76.00 113 GLU A N 1
ATOM 899 C CA . GLU A 1 113 ? -1.371 -7.043 -8.265 1.00 76.00 113 GLU A CA 1
ATOM 900 C C . GLU A 1 113 ? -1.932 -7.987 -7.194 1.00 76.00 113 GLU A C 1
ATOM 902 O O . GLU A 1 113 ? -3.146 -8.041 -7.016 1.00 76.00 113 GLU A O 1
ATOM 907 N N . MET A 1 114 ? -1.075 -8.708 -6.460 1.00 73.50 114 MET A N 1
ATOM 908 C CA . MET A 1 114 ? -1.507 -9.540 -5.328 1.00 73.50 114 MET A CA 1
ATOM 909 C C . MET A 1 114 ? -2.129 -8.692 -4.215 1.00 73.50 114 MET A C 1
ATOM 911 O O . MET A 1 114 ? -3.203 -9.033 -3.738 1.00 73.50 114 MET A O 1
ATOM 915 N N . MET A 1 115 ? -1.524 -7.550 -3.874 1.00 72.12 115 MET A N 1
ATOM 916 C CA . MET A 1 115 ? -2.121 -6.601 -2.930 1.00 72.12 115 MET A CA 1
ATOM 917 C C . MET A 1 115 ? -3.484 -6.098 -3.422 1.00 72.12 115 MET A C 1
ATOM 919 O O . MET A 1 115 ? -4.432 -6.058 -2.646 1.00 72.12 115 MET A O 1
ATOM 923 N N . ALA A 1 116 ? -3.597 -5.730 -4.702 1.00 75.38 116 ALA A N 1
ATOM 924 C CA . ALA A 1 116 ? -4.847 -5.231 -5.269 1.00 75.38 116 ALA A CA 1
ATOM 925 C C . ALA A 1 116 ? -5.979 -6.269 -5.173 1.00 75.38 116 ALA A C 1
ATOM 927 O O . ALA A 1 116 ? -7.094 -5.909 -4.811 1.00 75.38 116 ALA A O 1
ATOM 928 N N . ARG A 1 117 ? -5.685 -7.555 -5.412 1.00 78.75 117 ARG A N 1
ATOM 929 C CA . ARG A 1 117 ? -6.653 -8.666 -5.302 1.00 78.75 117 ARG A CA 1
ATOM 930 C C . ARG A 1 117 ? -7.233 -8.868 -3.901 1.00 78.75 117 ARG A C 1
ATOM 932 O O . ARG A 1 117 ? -8.257 -9.522 -3.775 1.00 78.75 117 ARG A O 1
ATOM 939 N N . ASN A 1 118 ? -6.621 -8.319 -2.852 1.00 70.00 118 ASN A N 1
ATOM 940 C CA . ASN A 1 118 ? -7.215 -8.366 -1.513 1.00 70.00 118 ASN A CA 1
ATOM 941 C C . ASN A 1 118 ? -8.422 -7.420 -1.369 1.00 70.00 118 ASN A C 1
ATOM 943 O O . ASN A 1 118 ? -9.151 -7.516 -0.385 1.00 70.00 118 ASN A O 1
ATOM 947 N N . PHE A 1 119 ? -8.631 -6.508 -2.324 1.00 70.75 119 PHE A N 1
ATOM 948 C CA . PHE A 1 119 ? -9.667 -5.476 -2.262 1.00 70.75 119 PHE A CA 1
ATOM 949 C C . PHE A 1 119 ? -10.700 -5.546 -3.398 1.00 70.75 119 PHE A C 1
ATOM 951 O O . PHE A 1 119 ? -11.671 -4.789 -3.345 1.00 70.75 119 PHE A O 1
ATOM 958 N N . ILE A 1 120 ? -10.505 -6.408 -4.407 1.00 70.62 120 ILE A N 1
ATOM 959 C CA . ILE A 1 120 ? -11.402 -6.583 -5.568 1.00 70.62 120 ILE A CA 1
ATOM 960 C C . ILE A 1 120 ? -11.543 -8.044 -5.990 1.00 70.62 120 ILE A C 1
ATOM 962 O O . ILE A 1 120 ? -10.534 -8.782 -5.928 1.00 70.62 120 ILE A O 1
#

Secondary structure (DSSP, 8-state):
--HHHHHHHHHHHHHHHHHHHTT---TTTS--HHHHHHHHHHHH-HHHHHHHHHHHHHGGG--SHHHHHHHHHHHHTT-TT--HHHHHHHHHHHHS-HHHHHHHHHHHHHHHHHHHHTT-

Sequence (120 aa):
MDREQLEASIQGCGRRFFADIGDEAPSVFNKDWWTGKVIDACMHNESFKVQLFRFIDVLPYLKRSESLGRHIEEYFSREENVPAALKWGIKGVGLGGRLAMKVVGATIRKNLEMMARNFI

Foldseek 3Di:
DDPVVVVVVVVVVVVVVPVVCDPPDPVQCPPPVVSVQQVVLCVVDVLSVVLVVVLLVCLVVQPDLVSQLVSLCVSPVPPPRDDPLSVVSVVLVVPPPPVSSSVSSVVVSVSSVVVVVVPD

Radius of gyration: 19.83 Å; chains: 1; bounding box: 55×23×51 Å

pLDDT: mean 75.23, std 14.32, range [48.56, 97.44]